Protein AF-A0A957SGW5-F1 (afdb_monomer_lite)

Secondary structure (DSSP, 8-state):
-HHHHHHS-TTSSS-HHHHHHHHHHHHHHH--HHHHHHHHHHHHHHHHHHHHHHHH--SHHHHHHHHHTSHHHHHHHHHHHHHHHHHHHT---S-SSSSS----S---------

Foldseek 3Di:
DLVCCVPVDPVVDPCLLVVLLVLLVVLVVVPDPVSNVRSVVSLVSSLVVLVVVLVVDPDPVVSCCSCPVPVSNVVSVVVVVVVVVVVVVPDPDPDDPPPPPDPDDDDDDDDDDD

Structure (mmCIF, N/CA/C/O backbone):
data_AF-A0A957SGW5-F1
#
_entry.id   AF-A0A957SGW5-F1
#
loop_
_atom_site.group_PDB
_atom_site.id
_atom_site.type_symbol
_atom_site.label_atom_id
_atom_site.label_alt_id
_atom_site.label_comp_id
_atom_site.label_asym_id
_atom_site.label_entity_id
_atom_site.label_seq_id
_atom_site.pdbx_PDB_ins_code
_atom_site.Cartn_x
_atom_site.Cartn_y
_atom_site.Cartn_z
_atom_site.occupancy
_atom_site.B_iso_or_equiv
_atom_site.auth_seq_id
_atom_site.auth_comp_id
_atom_site.auth_asym_id
_atom_site.auth_atom_id
_atom_site.pdbx_PDB_model_num
ATOM 1 N N . VAL A 1 1 ? -7.319 0.143 -14.692 1.00 58.91 1 VAL A N 1
ATOM 2 C CA . VAL A 1 1 ? -7.519 -0.195 -13.256 1.00 58.91 1 VAL A CA 1
ATOM 3 C C . VAL A 1 1 ? -7.110 0.961 -12.356 1.00 58.91 1 VAL A C 1
ATOM 5 O O . VAL A 1 1 ? -7.977 1.452 -11.654 1.00 58.91 1 VAL A O 1
ATOM 8 N N . VAL A 1 2 ? -5.861 1.449 -12.405 1.00 60.47 2 VAL A N 1
ATOM 9 C CA . VAL A 1 2 ? -5.450 2.663 -11.658 1.00 60.47 2 VAL A CA 1
ATOM 10 C C . VAL A 1 2 ? -6.291 3.877 -12.068 1.00 60.47 2 VAL A C 1
ATOM 12 O O . VAL A 1 2 ? -6.950 4.466 -11.226 1.00 60.47 2 VAL A O 1
ATOM 15 N N . GLU A 1 3 ? -6.408 4.134 -13.372 1.00 64.94 3 GLU A N 1
ATOM 16 C CA . GLU A 1 3 ? -7.288 5.181 -13.920 1.00 64.94 3 GLU A CA 1
ATOM 17 C C . GLU A 1 3 ? -8.761 5.012 -13.496 1.00 64.94 3 GLU A C 1
ATOM 19 O O . GLU A 1 3 ? -9.459 5.990 -13.260 1.00 64.94 3 GLU A O 1
ATOM 24 N N . TRP A 1 4 ? -9.225 3.769 -13.317 1.00 64.38 4 TRP A N 1
ATOM 25 C CA . TRP A 1 4 ? -10.594 3.431 -12.894 1.00 64.38 4 TRP A CA 1
ATOM 26 C C . TRP A 1 4 ? -10.827 3.723 -11.401 1.00 64.38 4 TRP A C 1
ATOM 28 O O . TRP A 1 4 ? -11.889 4.209 -11.024 1.00 64.38 4 TRP A O 1
ATOM 38 N N . LEU A 1 5 ? -9.811 3.490 -10.559 1.00 60.66 5 LEU A N 1
ATOM 39 C CA . LEU A 1 5 ? -9.801 3.879 -9.142 1.00 60.66 5 LEU A CA 1
ATOM 40 C C . LEU A 1 5 ? -9.773 5.405 -8.963 1.00 60.66 5 LEU A C 1
ATOM 42 O O . LEU A 1 5 ? -10.297 5.916 -7.978 1.00 60.66 5 LEU A O 1
ATOM 46 N N . GLU A 1 6 ? -9.174 6.130 -9.908 1.00 64.06 6 GLU A N 1
ATOM 47 C CA . GLU A 1 6 ? -9.115 7.595 -9.893 1.00 64.06 6 GLU A CA 1
ATOM 48 C C . GLU A 1 6 ? -10.413 8.252 -10.387 1.00 64.06 6 GLU A C 1
ATOM 50 O O . GLU A 1 6 ? -10.767 9.323 -9.900 1.00 64.06 6 GLU A O 1
ATOM 55 N N . THR A 1 7 ? -11.147 7.616 -11.310 1.00 59.56 7 THR A N 1
ATOM 56 C CA . THR A 1 7 ? -12.370 8.186 -11.913 1.00 59.56 7 THR A CA 1
ATOM 57 C C . THR A 1 7 ? -13.670 7.829 -11.198 1.00 59.56 7 THR A C 1
ATOM 59 O O . THR A 1 7 ? -14.570 8.664 -11.165 1.00 59.56 7 THR A O 1
ATOM 62 N N . LEU A 1 8 ? -13.812 6.619 -10.647 1.00 57.09 8 LEU A N 1
ATOM 63 C CA . LEU A 1 8 ? -15.081 6.159 -10.051 1.00 57.09 8 LEU A CA 1
ATOM 64 C C . LEU A 1 8 ? -15.125 6.247 -8.522 1.00 57.09 8 LEU A C 1
ATOM 66 O O . LEU A 1 8 ? -16.175 6.016 -7.925 1.00 57.09 8 LEU A O 1
ATOM 70 N N . GLY A 1 9 ? -14.012 6.630 -7.895 1.00 55.28 9 GLY A N 1
ATOM 71 C CA . GLY A 1 9 ? -13.912 6.751 -6.447 1.00 55.28 9 GLY A CA 1
ATOM 72 C C . GLY A 1 9 ? -13.810 5.405 -5.728 1.00 55.28 9 GLY A C 1
ATOM 73 O O . GLY A 1 9 ? -13.994 4.323 -6.287 1.00 55.28 9 GLY A O 1
ATOM 74 N N . GLU A 1 10 ? -13.480 5.487 -4.442 1.00 54.97 10 GLU A N 1
ATOM 75 C CA . GLU A 1 10 ? -13.172 4.335 -3.591 1.00 54.97 10 GLU A CA 1
ATOM 76 C C . GLU A 1 10 ? -14.390 3.454 -3.252 1.00 54.97 10 GLU A C 1
ATOM 78 O O . GLU A 1 10 ? -14.219 2.401 -2.638 1.00 54.97 10 GLU A O 1
ATOM 83 N N . ASP A 1 11 ? -15.591 3.876 -3.658 1.00 52.62 11 ASP A N 1
ATOM 84 C CA . ASP A 1 11 ? -16.875 3.232 -3.358 1.00 52.62 11 ASP A CA 1
ATOM 85 C C . ASP A 1 11 ? -17.248 2.124 -4.364 1.00 52.62 11 ASP A C 1
ATOM 87 O O . ASP A 1 11 ? -18.141 1.322 -4.101 1.00 52.62 11 ASP A O 1
ATOM 91 N N . GLY A 1 12 ? -16.560 2.046 -5.514 1.00 49.06 12 GLY A N 1
ATOM 92 C CA . GLY A 1 12 ? -16.803 1.035 -6.558 1.00 49.06 12 GLY A CA 1
ATOM 93 C C . GLY A 1 12 ? -16.003 -0.269 -6.411 1.00 49.06 12 GLY A C 1
ATOM 94 O O . GLY A 1 12 ? -16.274 -1.239 -7.117 1.00 49.0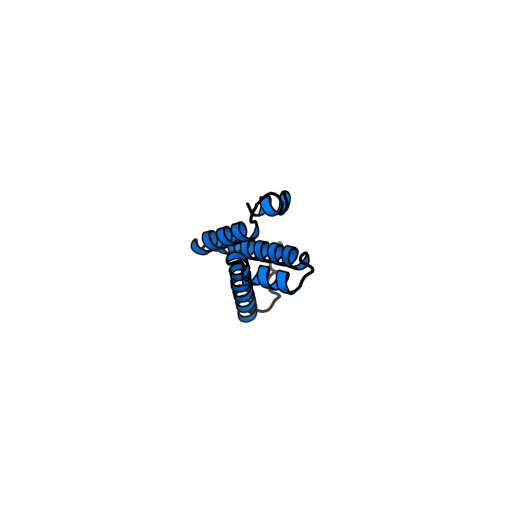6 12 GLY A O 1
ATOM 95 N N . VAL A 1 13 ? -15.017 -0.313 -5.509 1.00 53.16 13 VAL A N 1
ATOM 96 C CA . VAL A 1 13 ? -14.235 -1.517 -5.180 1.00 53.16 13 VAL A CA 1
ATOM 97 C C . VAL A 1 13 ? -14.456 -1.814 -3.709 1.00 53.16 13 VAL A C 1
ATOM 99 O O . VAL A 1 13 ? -14.166 -0.964 -2.876 1.00 53.16 13 VAL A O 1
ATOM 102 N N . GLU A 1 14 ? -14.898 -3.023 -3.359 1.00 59.06 14 GLU A N 1
ATOM 103 C CA . GLU A 1 14 ? -15.089 -3.371 -1.942 1.00 59.06 14 GLU A CA 1
ATOM 104 C C . GLU A 1 14 ? -13.776 -3.269 -1.133 1.00 59.06 14 GLU A C 1
ATOM 106 O O . GLU A 1 14 ? -13.802 -3.032 0.072 1.00 59.06 14 GLU A O 1
ATOM 111 N N . LEU A 1 15 ? -12.611 -3.381 -1.793 1.00 79.44 15 LEU A N 1
ATOM 112 C CA . LEU A 1 15 ? -11.271 -3.353 -1.191 1.00 79.44 15 LEU A CA 1
ATOM 113 C C . LEU A 1 15 ? -10.206 -2.665 -2.094 1.00 79.44 15 LEU A C 1
ATOM 115 O O . LEU A 1 15 ? -9.328 -3.340 -2.642 1.00 79.44 15 LEU A O 1
ATOM 119 N N . PRO A 1 16 ? -10.215 -1.328 -2.266 1.00 84.75 16 PRO A N 1
ATOM 120 C CA . PRO A 1 16 ? -9.329 -0.639 -3.215 1.00 84.75 16 PRO A CA 1
ATOM 121 C C . PRO A 1 16 ? -7.840 -0.737 -2.847 1.00 84.75 16 PRO A C 1
ATOM 123 O O . PRO A 1 16 ? -6.992 -0.854 -3.732 1.00 84.75 16 PRO A O 1
ATOM 126 N N . VAL A 1 17 ? -7.510 -0.779 -1.550 1.00 90.62 17 VAL A N 1
ATOM 127 C CA . VAL A 1 17 ? -6.129 -0.987 -1.070 1.00 90.62 17 VAL A CA 1
ATOM 128 C C . VAL A 1 17 ? -5.607 -2.371 -1.473 1.00 90.62 17 VAL A C 1
ATOM 130 O O . VAL A 1 17 ? -4.468 -2.499 -1.921 1.00 90.62 17 VAL A O 1
ATOM 133 N N . TYR A 1 18 ? -6.450 -3.404 -1.387 1.00 92.12 18 TYR A N 1
ATOM 134 C CA . TYR A 1 18 ? -6.080 -4.765 -1.778 1.00 92.12 18 TYR A CA 1
ATOM 135 C C . TYR A 1 18 ? -5.822 -4.880 -3.285 1.00 92.12 18 TYR A C 1
ATOM 137 O O . TYR A 1 18 ? -4.841 -5.497 -3.698 1.00 92.12 18 TYR A O 1
ATOM 145 N N . VAL A 1 19 ? -6.649 -4.229 -4.111 1.00 93.75 19 VAL A N 1
ATOM 146 C CA . VAL A 1 19 ? -6.429 -4.177 -5.565 1.00 93.75 19 VAL A CA 1
ATOM 147 C C . VAL A 1 19 ? -5.101 -3.494 -5.894 1.00 93.75 19 VAL A C 1
ATOM 149 O O . VAL A 1 19 ? -4.327 -4.031 -6.685 1.00 93.75 19 VAL A O 1
ATOM 152 N N . CYS A 1 20 ? -4.786 -2.367 -5.248 1.00 94.75 20 CYS A N 1
ATOM 153 C CA . CYS A 1 20 ? -3.498 -1.691 -5.430 1.00 94.75 20 CYS A CA 1
ATOM 154 C C . CYS A 1 20 ? -2.314 -2.600 -5.065 1.00 94.75 20 CYS A C 1
ATOM 156 O O . CYS A 1 20 ? -1.337 -2.668 -5.811 1.00 94.75 20 CYS A O 1
ATOM 158 N N . LEU A 1 21 ? -2.420 -3.346 -3.960 1.00 96.00 21 LEU A N 1
ATOM 159 C CA . LEU A 1 21 ? -1.399 -4.300 -3.529 1.00 96.00 21 LEU A CA 1
ATOM 160 C C . LEU A 1 21 ? -1.196 -5.439 -4.540 1.00 96.00 21 LEU A C 1
ATOM 162 O O . LEU A 1 21 ? -0.058 -5.791 -4.850 1.00 96.00 21 LEU A O 1
ATOM 166 N N . LEU A 1 22 ? -2.279 -6.006 -5.080 1.00 95.88 22 LEU A N 1
ATOM 167 C CA . LEU A 1 22 ? -2.193 -7.032 -6.123 1.00 95.88 22 LEU A CA 1
ATOM 168 C C . LEU A 1 22 ? -1.539 -6.486 -7.396 1.00 95.88 22 LEU A C 1
ATOM 170 O O . LEU A 1 22 ? -0.650 -7.135 -7.946 1.00 95.88 22 LEU A O 1
ATOM 174 N N . CYS A 1 23 ? -1.930 -5.287 -7.837 1.00 95.00 23 CYS A N 1
ATOM 175 C CA . CYS A 1 23 ? -1.315 -4.630 -8.988 1.00 95.00 23 CYS A CA 1
ATOM 176 C C . CYS A 1 23 ? 0.186 -4.414 -8.775 1.00 95.00 23 CYS A C 1
ATOM 178 O O . CYS A 1 23 ? 0.970 -4.778 -9.648 1.00 95.00 23 CYS A O 1
ATOM 180 N N . TYR A 1 24 ? 0.589 -3.892 -7.611 1.00 96.38 24 TYR A N 1
ATOM 181 C CA . TYR A 1 24 ? 2.000 -3.730 -7.262 1.00 96.38 24 TYR A CA 1
ATOM 182 C C . TYR A 1 24 ? 2.764 -5.053 -7.393 1.00 96.38 24 TYR A C 1
ATOM 184 O O . TYR A 1 24 ? 3.759 -5.115 -8.113 1.00 96.38 24 TYR A O 1
ATOM 192 N N . LYS A 1 25 ? 2.273 -6.124 -6.755 1.00 96.06 25 LYS A N 1
ATOM 193 C CA . LYS A 1 25 ? 2.938 -7.436 -6.765 1.00 96.06 25 LYS A CA 1
ATOM 194 C C . LYS A 1 25 ? 3.077 -7.996 -8.178 1.00 96.06 25 LYS A C 1
ATOM 196 O O . LYS A 1 25 ? 4.168 -8.409 -8.559 1.00 96.06 25 LYS A O 1
ATOM 201 N N . LEU A 1 26 ? 2.000 -7.975 -8.965 1.00 96.25 26 LEU A N 1
ATOM 202 C CA . LEU A 1 26 ? 2.007 -8.497 -10.334 1.00 96.25 26 LEU A CA 1
ATOM 203 C C . LEU A 1 26 ? 2.978 -7.728 -11.239 1.00 96.25 26 LEU A C 1
ATOM 205 O O . LEU A 1 26 ? 3.726 -8.336 -12.002 1.00 96.25 26 LEU A O 1
ATOM 209 N N . LEU A 1 27 ? 2.998 -6.398 -11.141 1.00 94.69 27 LEU A N 1
ATOM 210 C CA . LEU A 1 27 ? 3.853 -5.548 -11.972 1.00 94.69 27 LEU A CA 1
ATOM 211 C C . LEU A 1 27 ? 5.329 -5.613 -11.554 1.00 94.69 27 LEU A C 1
ATOM 213 O O . LEU A 1 27 ? 6.215 -5.621 -12.412 1.00 94.69 27 LEU A O 1
ATOM 217 N N . ALA A 1 28 ? 5.604 -5.724 -10.252 1.00 92.94 28 ALA A N 1
ATOM 218 C CA . ALA A 1 28 ? 6.960 -5.872 -9.730 1.00 92.94 28 ALA A CA 1
ATOM 219 C C . ALA A 1 28 ? 7.630 -7.174 -10.206 1.00 92.94 28 ALA A C 1
ATOM 221 O O . ALA A 1 28 ? 8.837 -7.194 -10.437 1.00 92.94 28 ALA A O 1
ATOM 222 N N . MET A 1 29 ? 6.857 -8.246 -10.427 1.00 94.06 29 MET A N 1
ATOM 223 C CA . MET A 1 29 ? 7.385 -9.521 -10.932 1.00 94.06 29 MET A CA 1
ATOM 224 C C . MET A 1 29 ? 7.947 -9.427 -12.358 1.00 94.06 29 MET A C 1
ATOM 226 O O . MET A 1 29 ? 8.876 -10.163 -12.690 1.00 94.06 29 MET A O 1
ATOM 230 N N . ALA A 1 30 ? 7.412 -8.529 -13.190 1.00 92.19 30 ALA A N 1
ATOM 231 C CA . ALA A 1 30 ? 7.813 -8.401 -14.590 1.00 92.19 30 ALA A CA 1
ATOM 232 C C . ALA A 1 30 ? 9.202 -7.760 -14.780 1.00 92.19 30 ALA A C 1
ATOM 234 O O . ALA A 1 30 ? 9.812 -7.964 -15.825 1.00 92.19 30 ALA A O 1
ATOM 235 N N . GLN A 1 31 ? 9.719 -7.022 -13.784 1.00 87.69 31 GLN A N 1
ATOM 236 C CA . GLN A 1 31 ? 11.089 -6.468 -13.755 1.00 87.69 31 GLN A CA 1
ATOM 237 C C . GLN A 1 31 ? 11.503 -5.647 -14.993 1.00 87.69 31 GLN A C 1
ATOM 239 O O . GLN A 1 31 ? 12.685 -5.509 -15.302 1.00 87.69 31 GLN A O 1
ATOM 244 N N . THR A 1 32 ? 10.537 -5.063 -15.699 1.00 93.56 32 THR A N 1
ATOM 245 C CA . THR A 1 32 ? 10.810 -4.103 -16.775 1.00 93.56 32 THR A CA 1
ATOM 246 C C . THR A 1 32 ? 10.818 -2.680 -16.212 1.00 93.56 32 THR A C 1
ATOM 248 O O . THR A 1 32 ? 10.178 -2.432 -15.183 1.00 93.56 32 THR A O 1
ATOM 251 N N . PRO A 1 33 ? 11.494 -1.716 -16.862 1.00 90.81 33 PRO A N 1
ATOM 252 C CA . PRO A 1 33 ? 11.437 -0.320 -16.432 1.00 90.81 33 PRO A CA 1
ATOM 253 C C . PRO A 1 33 ? 9.997 0.205 -16.358 1.00 90.81 33 PRO A C 1
ATOM 255 O O . PRO A 1 33 ? 9.599 0.772 -15.345 1.00 90.81 33 PRO A O 1
ATOM 258 N N . GLU A 1 34 ? 9.188 -0.080 -17.381 1.00 90.38 34 GLU A N 1
ATOM 259 C CA . GLU A 1 34 ? 7.788 0.343 -17.442 1.00 90.38 34 GLU A CA 1
ATOM 260 C C . GLU A 1 34 ? 6.939 -0.309 -16.340 1.00 90.38 34 GLU A C 1
ATOM 262 O O . GLU A 1 34 ? 6.220 0.378 -15.612 1.00 90.38 34 GLU A O 1
ATOM 267 N N . SER A 1 35 ? 7.059 -1.628 -16.147 1.00 90.62 35 SER A N 1
ATOM 268 C CA . SER A 1 35 ? 6.328 -2.323 -15.081 1.00 90.62 35 SER A CA 1
ATOM 269 C C . SER A 1 35 ? 6.756 -1.857 -13.690 1.00 90.62 35 SER A C 1
ATOM 271 O O . SER A 1 35 ? 5.930 -1.817 -12.784 1.00 90.62 35 SER A O 1
ATOM 273 N N . THR A 1 36 ? 8.017 -1.451 -13.519 1.00 91.94 36 THR A N 1
ATOM 274 C CA . THR A 1 36 ? 8.513 -0.869 -12.266 1.00 91.94 36 THR A CA 1
ATOM 275 C C . THR A 1 36 ? 7.843 0.472 -11.983 1.00 91.94 36 THR A C 1
ATOM 277 O O . THR A 1 36 ? 7.348 0.674 -10.876 1.00 91.94 36 THR A O 1
ATOM 280 N N . THR A 1 37 ? 7.751 1.362 -12.976 1.00 92.00 37 THR A N 1
ATOM 281 C CA . THR A 1 37 ? 7.035 2.641 -12.844 1.00 92.00 37 THR A CA 1
ATOM 282 C C . THR A 1 37 ? 5.570 2.423 -12.469 1.00 92.00 37 THR A C 1
ATOM 284 O O . THR A 1 37 ? 5.077 3.033 -11.519 1.00 92.00 37 THR A O 1
ATOM 287 N N . TRP A 1 38 ? 4.878 1.503 -13.146 1.00 92.38 38 TRP A N 1
ATOM 288 C CA . TRP A 1 38 ? 3.478 1.207 -12.835 1.00 92.38 38 TRP A CA 1
ATOM 289 C C . TRP A 1 38 ? 3.289 0.525 -11.478 1.00 92.38 38 TRP A C 1
ATOM 291 O O . TRP A 1 38 ? 2.312 0.813 -10.786 1.00 92.38 38 TRP A O 1
ATOM 301 N N . ALA A 1 39 ? 4.221 -0.337 -11.060 1.00 94.81 39 ALA A N 1
ATOM 302 C CA . ALA A 1 39 ? 4.207 -0.915 -9.721 1.00 94.81 39 ALA A CA 1
ATOM 303 C C . ALA A 1 39 ? 4.305 0.194 -8.664 1.00 94.81 39 ALA A C 1
ATOM 305 O O . ALA A 1 39 ? 3.466 0.272 -7.769 1.00 94.81 39 ALA A O 1
ATOM 306 N N . GLN A 1 40 ? 5.272 1.104 -8.803 1.00 94.19 40 GLN A N 1
ATOM 307 C CA . GLN A 1 40 ? 5.447 2.229 -7.880 1.00 94.19 40 GLN A CA 1
ATOM 308 C C . GLN A 1 40 ? 4.212 3.137 -7.829 1.00 94.19 40 GLN A C 1
ATOM 310 O O . GLN A 1 40 ? 3.803 3.544 -6.741 1.00 94.19 40 GLN A O 1
ATOM 315 N N . ALA A 1 41 ? 3.581 3.408 -8.975 1.00 93.12 41 ALA A N 1
ATOM 316 C CA . ALA A 1 41 ? 2.332 4.165 -9.034 1.00 93.12 41 ALA A CA 1
ATOM 317 C C . ALA A 1 41 ? 1.192 3.452 -8.283 1.00 93.12 41 ALA A C 1
ATOM 319 O O . ALA A 1 41 ? 0.492 4.077 -7.487 1.00 93.12 41 ALA A O 1
ATOM 320 N N . ALA A 1 42 ? 1.038 2.134 -8.463 1.00 94.62 42 ALA A N 1
ATOM 321 C CA . ALA A 1 42 ? 0.041 1.347 -7.736 1.00 94.62 42 ALA A CA 1
ATOM 322 C C . ALA A 1 42 ? 0.277 1.373 -6.216 1.00 94.62 42 ALA A C 1
ATOM 324 O O . ALA A 1 42 ? -0.674 1.550 -5.451 1.00 94.62 42 ALA A O 1
ATOM 325 N N . LEU A 1 43 ? 1.534 1.259 -5.770 1.00 96.25 43 LEU A N 1
ATOM 326 C CA . LEU A 1 43 ? 1.886 1.354 -4.351 1.00 96.25 43 LEU A CA 1
ATOM 327 C C . LEU A 1 43 ? 1.575 2.743 -3.780 1.00 96.25 43 LEU A C 1
ATOM 329 O O . LEU A 1 43 ? 0.970 2.845 -2.713 1.00 96.25 43 LEU A O 1
ATOM 333 N N . HIS A 1 44 ? 1.936 3.805 -4.505 1.00 95.75 44 HIS A N 1
ATOM 334 C CA . HIS A 1 44 ? 1.649 5.185 -4.116 1.00 95.75 44 HIS A CA 1
ATOM 335 C C . HIS A 1 44 ? 0.142 5.431 -3.964 1.00 95.75 44 HIS A C 1
ATOM 337 O O . HIS A 1 44 ? -0.311 5.974 -2.955 1.00 95.75 44 HIS A O 1
ATOM 343 N N . THR A 1 45 ? -0.653 4.993 -4.942 1.00 93.88 45 THR A N 1
ATOM 344 C CA . THR A 1 45 ? -2.114 5.116 -4.901 1.00 93.88 45 THR A CA 1
ATOM 345 C C . THR A 1 45 ? -2.714 4.318 -3.746 1.00 93.88 45 THR A C 1
ATOM 347 O O . THR A 1 45 ? -3.543 4.855 -3.010 1.00 93.88 45 THR A O 1
ATOM 350 N N . GLY A 1 46 ? -2.250 3.084 -3.521 1.00 94.88 46 GLY A N 1
ATOM 351 C CA . GLY A 1 46 ? -2.681 2.260 -2.391 1.00 94.88 46 GLY A CA 1
ATOM 352 C C . GLY A 1 46 ? -2.397 2.918 -1.040 1.00 94.88 46 GLY A C 1
ATOM 353 O O . GLY A 1 46 ? -3.285 2.978 -0.190 1.00 94.88 46 GLY A O 1
ATOM 354 N N . HIS A 1 47 ? -1.197 3.478 -0.862 1.00 96.88 47 HIS A N 1
ATOM 355 C CA . HIS A 1 47 ? -0.833 4.205 0.353 1.00 96.88 47 HIS A CA 1
ATOM 356 C C . HIS A 1 47 ? -1.696 5.462 0.547 1.00 96.88 47 HIS A C 1
ATOM 358 O O . HIS A 1 47 ? -2.208 5.689 1.640 1.00 96.88 47 HIS A O 1
ATOM 364 N N . ARG A 1 48 ? -1.930 6.253 -0.509 1.00 95.75 48 ARG A N 1
ATOM 365 C CA . ARG A 1 48 ? -2.780 7.454 -0.442 1.00 95.75 48 ARG A CA 1
ATOM 366 C C . ARG A 1 48 ? -4.212 7.128 -0.003 1.00 95.75 48 ARG A C 1
ATOM 368 O O . ARG A 1 48 ? -4.732 7.796 0.887 1.00 95.75 48 ARG A O 1
ATOM 375 N N . ILE A 1 49 ? -4.831 6.115 -0.611 1.00 93.31 49 ILE A N 1
ATOM 376 C CA . ILE A 1 49 ? -6.184 5.646 -0.262 1.00 93.31 49 ILE A CA 1
ATOM 377 C C . ILE A 1 49 ? -6.222 5.179 1.196 1.00 93.31 49 ILE A C 1
ATOM 379 O O . ILE A 1 49 ? -7.111 5.553 1.960 1.00 93.31 49 ILE A O 1
ATOM 383 N N . LEU A 1 50 ? -5.221 4.395 1.608 1.00 95.06 50 LEU A N 1
ATOM 384 C CA . LEU A 1 50 ? -5.120 3.893 2.973 1.00 95.06 50 LEU A CA 1
ATOM 385 C C . LEU A 1 50 ? -5.059 5.032 4.001 1.00 95.06 50 LEU A C 1
ATOM 387 O O . LEU A 1 50 ? -5.801 5.007 4.982 1.00 95.06 50 LEU A O 1
ATOM 391 N N . GLN A 1 51 ? -4.220 6.042 3.757 1.00 96.00 51 GLN A N 1
ATOM 392 C CA . GLN A 1 51 ? -4.085 7.205 4.637 1.00 96.00 51 GLN A CA 1
ATOM 393 C C . GLN A 1 51 ? -5.361 8.052 4.679 1.00 96.00 51 GLN A C 1
ATOM 395 O O . GLN A 1 51 ? -5.773 8.477 5.755 1.00 96.00 51 GLN A O 1
ATOM 400 N N . ALA A 1 52 ? -6.0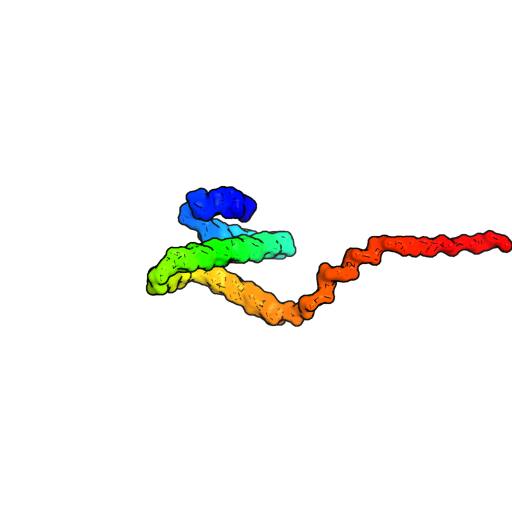24 8.260 3.536 1.00 94.38 52 ALA A N 1
ATOM 401 C CA . ALA A 1 52 ? -7.290 8.991 3.484 1.00 94.38 52 ALA A CA 1
ATOM 402 C C . ALA A 1 52 ? -8.378 8.299 4.324 1.00 94.38 52 ALA A C 1
ATOM 404 O O . ALA A 1 52 ? -9.051 8.944 5.130 1.00 94.38 52 ALA A O 1
ATOM 405 N N . ARG A 1 53 ? -8.497 6.971 4.209 1.00 92.38 53 ARG A N 1
ATOM 406 C CA . ARG A 1 53 ? -9.429 6.181 5.025 1.00 92.38 53 ARG A CA 1
ATOM 407 C C . ARG A 1 53 ? -9.060 6.206 6.502 1.00 92.38 53 ARG A C 1
ATOM 409 O O . ARG A 1 53 ? -9.933 6.450 7.329 1.00 92.38 53 ARG A O 1
ATOM 416 N N . ALA A 1 54 ? -7.786 6.022 6.839 1.00 94.94 54 ALA A N 1
ATOM 417 C CA . ALA A 1 54 ? -7.321 6.097 8.220 1.00 94.94 54 ALA A CA 1
ATOM 418 C C . ALA A 1 54 ? -7.641 7.461 8.852 1.00 94.94 54 ALA A C 1
ATOM 420 O O . ALA A 1 54 ? -8.155 7.506 9.964 1.00 94.94 54 ALA A O 1
ATOM 421 N N . ALA A 1 55 ? -7.438 8.561 8.121 1.00 95.31 55 ALA A N 1
ATOM 422 C CA . ALA A 1 55 ? -7.769 9.911 8.578 1.00 95.31 55 ALA A CA 1
ATOM 423 C C . ALA A 1 55 ? -9.276 10.133 8.814 1.00 95.31 55 ALA A C 1
ATOM 425 O O . ALA A 1 55 ? -9.647 11.005 9.596 1.00 95.31 55 ALA A O 1
ATOM 426 N N . SER A 1 56 ? -10.150 9.351 8.168 1.00 94.44 56 SER A N 1
ATOM 427 C CA . SER A 1 56 ? -11.601 9.413 8.396 1.00 94.44 56 SER A CA 1
ATOM 428 C C . SER A 1 56 ? -12.056 8.689 9.674 1.00 94.44 56 SER A C 1
ATOM 430 O O . SER A 1 56 ? -13.142 8.964 10.187 1.00 94.44 56 SER A O 1
ATOM 432 N N . ILE A 1 57 ? -11.227 7.788 10.216 1.00 93.75 57 ILE A N 1
ATOM 433 C CA . ILE A 1 57 ? -11.493 7.075 11.469 1.00 93.75 57 ILE A CA 1
ATOM 434 C C . ILE A 1 57 ? -11.081 7.985 12.629 1.00 93.75 57 ILE A C 1
ATOM 436 O O . ILE A 1 57 ? -9.895 8.221 12.843 1.00 93.75 57 ILE A O 1
ATOM 440 N N . GLN A 1 58 ? -12.058 8.514 13.369 1.00 96.00 58 GLN A N 1
ATOM 441 C CA . GLN A 1 58 ? -11.815 9.475 14.456 1.00 96.00 58 GLN A CA 1
ATOM 442 C C . GLN A 1 58 ? -11.166 8.826 15.685 1.00 96.00 58 GLN A C 1
ATOM 444 O O . GLN A 1 58 ? -10.268 9.411 16.290 1.00 96.00 58 GLN A O 1
ATOM 449 N N . ASP A 1 59 ? -11.615 7.619 16.024 1.00 97.50 59 ASP A N 1
ATOM 450 C CA . ASP A 1 59 ? -11.102 6.823 17.136 1.00 97.50 59 ASP A CA 1
ATOM 451 C C . ASP A 1 59 ? -9.674 6.338 16.831 1.00 97.50 59 ASP A C 1
ATOM 453 O O . ASP A 1 59 ? -9.431 5.695 15.808 1.00 97.50 59 ASP A O 1
ATOM 457 N N . GLU A 1 60 ? -8.716 6.693 17.691 1.00 96.62 60 GLU A N 1
ATOM 458 C CA . GLU A 1 60 ? -7.302 6.356 17.487 1.00 96.62 60 GLU A CA 1
ATOM 459 C C . GLU A 1 60 ? -7.067 4.846 17.531 1.00 96.62 60 GLU A C 1
ATOM 461 O O . GLU A 1 60 ? -6.365 4.324 16.669 1.00 96.62 60 GLU A O 1
ATOM 466 N N . ASP A 1 61 ? -7.679 4.132 18.475 1.00 96.50 61 ASP A N 1
ATOM 467 C CA . ASP A 1 61 ? -7.454 2.696 18.636 1.00 96.50 61 ASP A CA 1
ATOM 468 C C . ASP A 1 61 ? -7.981 1.943 17.411 1.00 96.50 61 ASP A C 1
ATOM 470 O O . ASP A 1 61 ? -7.294 1.085 16.849 1.00 96.50 61 ASP A O 1
ATOM 474 N N . LEU A 1 62 ? -9.162 2.325 16.916 1.00 93.31 62 LEU A N 1
ATOM 475 C CA . LEU A 1 62 ? -9.705 1.768 15.677 1.00 93.31 62 LEU A CA 1
ATOM 476 C C . LEU A 1 62 ? -8.861 2.131 14.454 1.00 93.31 62 LEU A C 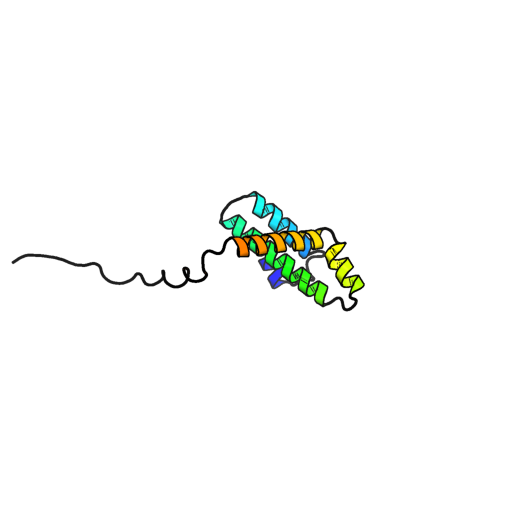1
ATOM 478 O O . LEU A 1 62 ? -8.695 1.295 13.561 1.00 93.31 62 LEU A O 1
ATOM 482 N N . ARG A 1 63 ? -8.304 3.345 14.395 1.00 97.25 63 ARG A N 1
ATOM 483 C CA . ARG A 1 63 ? -7.403 3.756 13.312 1.00 97.25 63 ARG A CA 1
ATOM 484 C C . ARG A 1 63 ? -6.121 2.923 13.313 1.00 97.25 63 ARG A C 1
ATOM 486 O O . ARG A 1 63 ? -5.720 2.446 12.251 1.00 97.25 63 ARG A O 1
ATOM 493 N N . GLN A 1 64 ? -5.518 2.692 14.477 1.00 96.12 64 GLN A N 1
ATOM 494 C CA . GLN A 1 64 ? -4.338 1.833 14.604 1.00 96.12 64 GLN A CA 1
ATOM 495 C C . GLN A 1 64 ? -4.659 0.385 14.230 1.00 96.12 64 GLN A C 1
ATOM 497 O O . GLN A 1 64 ? -3.956 -0.213 13.417 1.00 96.12 64 GLN A O 1
ATOM 502 N N . MET A 1 65 ? -5.779 -0.163 14.713 1.00 93.81 65 MET A N 1
ATOM 503 C CA . MET A 1 65 ? -6.226 -1.499 14.309 1.00 93.81 65 MET A CA 1
ATOM 504 C C . MET A 1 65 ? -6.420 -1.605 12.792 1.00 93.81 65 MET A C 1
ATOM 506 O O . MET A 1 65 ? -5.995 -2.585 12.182 1.00 93.81 65 MET A O 1
ATOM 510 N N . PHE A 1 66 ? -7.018 -0.595 12.159 1.00 94.75 66 PHE A N 1
ATOM 511 C CA . PHE A 1 66 ? -7.194 -0.559 10.710 1.00 94.75 66 PHE A CA 1
ATOM 512 C C . PHE A 1 66 ? -5.857 -0.560 9.953 1.00 94.75 66 PHE A C 1
ATOM 514 O O . PHE A 1 66 ? -5.731 -1.262 8.947 1.00 94.75 66 PHE A O 1
ATOM 521 N N . LEU A 1 67 ? -4.857 0.189 10.421 1.00 95.44 67 LEU A N 1
ATOM 522 C CA . LEU A 1 67 ? -3.539 0.261 9.784 1.00 95.44 67 LEU A CA 1
ATOM 523 C C . LEU A 1 67 ? -2.710 -1.016 9.997 1.00 95.44 67 LEU A C 1
ATOM 525 O O . LEU A 1 67 ? -2.036 -1.470 9.072 1.00 95.44 67 LEU A O 1
ATOM 529 N N . GLU A 1 68 ? -2.769 -1.608 11.190 1.00 93.31 68 GLU A N 1
ATOM 530 C CA . GLU A 1 68 ? -1.832 -2.655 11.609 1.00 93.31 68 GLU A CA 1
ATOM 531 C C . GLU A 1 68 ? -2.397 -4.078 11.537 1.00 93.31 68 GLU A C 1
ATOM 533 O O . GLU A 1 68 ? -1.656 -5.017 11.232 1.00 93.31 68 GLU A O 1
ATOM 538 N N . GLN A 1 69 ? -3.692 -4.263 11.814 1.00 92.62 69 GLN A N 1
ATOM 539 C CA . GLN A 1 69 ? -4.305 -5.594 11.942 1.00 92.62 69 GLN A CA 1
ATOM 540 C C . GLN A 1 69 ? -4.913 -6.100 10.633 1.00 92.62 69 GLN A C 1
ATOM 542 O O . GLN A 1 69 ? -5.145 -7.299 10.476 1.00 92.62 69 GLN A O 1
ATOM 547 N N . VAL A 1 70 ? -5.148 -5.213 9.666 1.00 93.00 70 VAL A N 1
ATOM 548 C CA . VAL A 1 70 ? -5.620 -5.594 8.333 1.00 93.00 70 VAL A CA 1
ATOM 549 C C . VAL A 1 70 ? -4.407 -5.970 7.466 1.00 93.00 70 VAL A C 1
ATOM 551 O O . VAL A 1 70 ? -3.602 -5.090 7.147 1.00 93.00 70 VAL A O 1
ATOM 554 N N . PRO A 1 71 ? -4.251 -7.243 7.038 1.00 93.38 71 PRO A N 1
ATOM 555 C CA . PRO A 1 71 ? -2.990 -7.726 6.465 1.00 93.38 71 PRO A CA 1
ATOM 556 C C . PRO A 1 71 ? -2.488 -6.926 5.258 1.00 93.38 71 PRO A C 1
ATOM 558 O O . PRO A 1 71 ? -1.311 -6.582 5.188 1.00 93.38 71 PRO A O 1
ATOM 561 N N . TYR A 1 72 ? -3.380 -6.586 4.325 1.00 93.44 72 TYR A N 1
ATOM 562 C CA . TYR A 1 72 ? -3.014 -5.842 3.118 1.00 93.44 72 TYR A CA 1
ATOM 563 C C . TYR A 1 72 ? -2.740 -4.353 3.382 1.00 93.44 72 TYR A C 1
ATOM 565 O O . TYR A 1 72 ? -1.957 -3.752 2.649 1.00 93.44 72 TYR A O 1
ATOM 573 N N . ASN A 1 73 ? -3.320 -3.762 4.432 1.00 95.44 73 ASN A N 1
ATOM 574 C CA . ASN A 1 73 ? -3.011 -2.387 4.834 1.00 95.44 73 ASN A CA 1
ATOM 575 C C . ASN A 1 73 ? -1.590 -2.315 5.392 1.00 95.44 73 ASN A C 1
ATOM 577 O O . ASN A 1 73 ? -0.771 -1.527 4.917 1.00 95.44 73 ASN A O 1
ATOM 581 N N . ARG A 1 74 ? -1.279 -3.215 6.331 1.00 96.88 74 ARG A N 1
ATOM 582 C CA . ARG A 1 74 ? 0.058 -3.343 6.910 1.00 96.88 74 ARG A CA 1
ATOM 583 C C . ARG A 1 74 ? 1.113 -3.579 5.833 1.00 96.88 74 ARG A C 1
ATOM 585 O O . ARG A 1 74 ? 2.179 -2.972 5.872 1.00 96.88 74 ARG A O 1
ATOM 592 N N . GLU A 1 75 ? 0.825 -4.443 4.863 1.00 97.56 75 GLU A N 1
ATOM 593 C CA . GLU A 1 75 ? 1.770 -4.743 3.788 1.00 97.56 75 GLU A CA 1
ATOM 594 C C . GLU A 1 75 ? 2.051 -3.523 2.895 1.00 97.56 75 GLU A C 1
ATOM 596 O O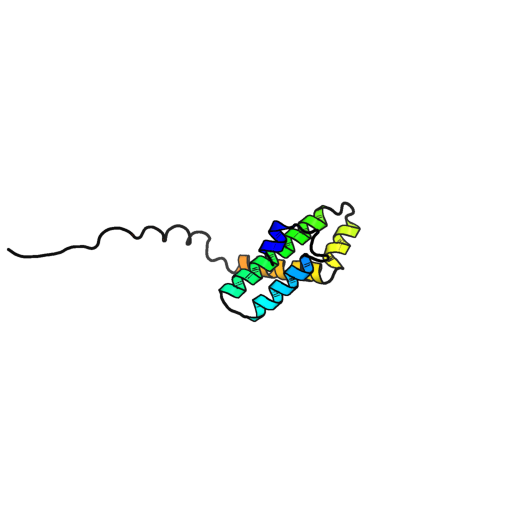 . GLU A 1 75 ? 3.212 -3.252 2.592 1.00 97.56 75 GLU A O 1
ATOM 601 N N . ILE A 1 76 ? 1.028 -2.737 2.539 1.00 97.06 76 ILE A N 1
ATOM 602 C CA . ILE A 1 76 ? 1.209 -1.478 1.797 1.00 97.06 76 ILE A CA 1
ATOM 603 C C . ILE A 1 76 ? 2.087 -0.489 2.574 1.00 97.06 76 ILE A C 1
ATOM 605 O O . ILE A 1 76 ? 2.967 0.126 1.974 1.00 97.06 76 ILE A O 1
ATOM 609 N N . ILE A 1 77 ? 1.894 -0.352 3.890 1.00 97.31 77 ILE A N 1
ATOM 610 C CA . ILE A 1 77 ? 2.709 0.543 4.732 1.00 97.31 77 ILE A CA 1
ATOM 611 C C . ILE A 1 77 ? 4.179 0.113 4.714 1.00 97.31 77 ILE A C 1
ATOM 613 O O . ILE A 1 77 ? 5.055 0.947 4.490 1.00 97.31 77 ILE A O 1
ATOM 617 N N . LEU A 1 78 ? 4.448 -1.181 4.902 1.00 97.00 78 LEU A N 1
ATOM 618 C CA . LEU A 1 78 ? 5.812 -1.715 4.913 1.00 97.00 78 LEU A CA 1
ATOM 619 C C . LEU A 1 78 ? 6.509 -1.526 3.561 1.00 97.00 78 LEU A C 1
ATOM 621 O O . LEU A 1 78 ? 7.652 -1.076 3.512 1.00 97.00 78 LEU A O 1
ATOM 625 N N . LEU A 1 79 ? 5.819 -1.831 2.460 1.00 96.50 79 LEU A N 1
ATOM 626 C CA . LEU A 1 79 ? 6.355 -1.648 1.108 1.00 96.50 79 LEU A CA 1
ATOM 627 C C . LEU A 1 79 ? 6.610 -0.169 0.797 1.00 96.50 79 LEU A C 1
ATOM 629 O O . LEU A 1 79 ? 7.636 0.176 0.210 1.00 96.50 79 LEU A O 1
ATOM 633 N N . TRP A 1 80 ? 5.698 0.714 1.211 1.00 95.50 80 TRP A N 1
ATOM 634 C CA . TRP A 1 80 ? 5.856 2.155 1.041 1.00 95.50 80 TRP A CA 1
ATOM 635 C C . TRP A 1 80 ? 7.075 2.682 1.806 1.00 95.50 80 TRP A C 1
ATOM 637 O O . TRP A 1 80 ? 7.892 3.394 1.225 1.00 95.50 80 TRP A O 1
ATOM 647 N N . GLN A 1 81 ? 7.249 2.284 3.071 1.00 94.75 81 GLN A N 1
ATOM 648 C CA . GLN A 1 81 ? 8.416 2.647 3.885 1.00 94.75 81 GLN A CA 1
ATOM 649 C C . GLN A 1 81 ? 9.723 2.202 3.224 1.00 94.75 81 GLN A C 1
ATOM 651 O O . GLN A 1 81 ? 10.614 3.023 3.024 1.00 94.75 81 GLN A O 1
ATOM 656 N N . GLN A 1 82 ? 9.797 0.949 2.765 1.00 93.06 82 GLN A N 1
ATOM 657 C CA . GLN A 1 82 ? 10.967 0.445 2.039 1.00 93.06 82 GLN A CA 1
ATOM 658 C C . GLN A 1 82 ? 11.271 1.267 0.78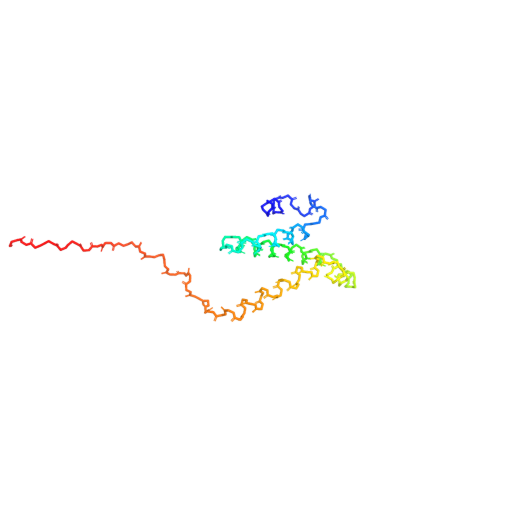1 1.00 93.06 82 GLN A C 1
ATOM 660 O O . GLN A 1 82 ? 12.432 1.537 0.479 1.00 93.06 82 GLN A O 1
ATOM 665 N N . GLN A 1 83 ? 10.248 1.681 0.029 1.00 88.19 83 GLN A N 1
ATOM 666 C CA . GLN A 1 83 ? 10.444 2.505 -1.162 1.00 88.19 83 GLN A CA 1
ATOM 667 C C . GLN A 1 83 ? 10.965 3.907 -0.818 1.00 88.19 83 GLN A C 1
ATOM 669 O O . GLN A 1 83 ? 11.853 4.408 -1.511 1.00 88.19 83 GLN A O 1
ATOM 674 N N . VAL A 1 84 ? 10.439 4.531 0.240 1.00 84.50 84 VAL A N 1
ATOM 675 C CA . VAL A 1 84 ? 10.910 5.839 0.722 1.00 84.50 84 VAL A CA 1
ATOM 676 C C . VAL A 1 84 ? 12.358 5.743 1.199 1.00 84.50 84 VAL A C 1
ATOM 678 O O . VAL A 1 84 ? 13.182 6.555 0.780 1.00 84.50 84 VAL A O 1
ATOM 681 N N . ASP A 1 85 ? 12.696 4.721 1.981 1.00 80.94 85 ASP A N 1
ATOM 682 C CA . ASP A 1 85 ? 14.055 4.494 2.478 1.00 80.94 85 ASP A CA 1
ATOM 683 C C . ASP A 1 85 ? 15.039 4.283 1.321 1.00 80.94 85 ASP A C 1
ATOM 685 O O . ASP A 1 85 ? 16.093 4.917 1.261 1.00 80.94 85 ASP A O 1
ATOM 689 N N . ASN A 1 86 ? 14.650 3.483 0.325 1.00 77.06 86 ASN A N 1
ATOM 690 C CA . ASN A 1 86 ? 15.441 3.271 -0.886 1.00 77.06 86 ASN A CA 1
ATOM 691 C C . ASN A 1 86 ? 15.614 4.553 -1.717 1.00 77.06 86 ASN A C 1
ATOM 693 O O . ASN A 1 86 ? 16.649 4.723 -2.359 1.00 77.06 86 ASN A O 1
ATOM 697 N N . CYS A 1 87 ? 14.633 5.461 -1.713 1.00 65.69 87 CYS A N 1
ATOM 698 C CA . CYS A 1 87 ? 14.736 6.769 -2.364 1.00 65.69 87 CYS A CA 1
ATOM 699 C C . CYS A 1 87 ? 15.717 7.690 -1.619 1.00 65.69 87 CYS A C 1
ATOM 701 O O . CYS A 1 87 ? 16.563 8.332 -2.240 1.00 65.69 87 CYS A O 1
ATOM 703 N N . VAL A 1 88 ? 15.670 7.700 -0.283 1.00 59.56 88 VAL A N 1
ATOM 704 C CA . VAL A 1 88 ? 16.583 8.488 0.561 1.00 59.56 88 VAL A CA 1
ATOM 705 C C . VAL A 1 88 ? 18.022 7.969 0.469 1.00 59.56 88 VAL A C 1
ATOM 707 O O . VAL A 1 88 ? 18.958 8.771 0.443 1.00 59.56 88 VAL A O 1
ATOM 710 N N . SER A 1 89 ? 18.213 6.651 0.362 1.00 56.00 89 SER A N 1
ATOM 711 C CA . SER A 1 89 ? 19.526 6.026 0.165 1.00 56.00 89 SER A CA 1
ATOM 712 C C . SER A 1 89 ? 20.072 6.157 -1.264 1.00 56.00 89 SER A C 1
ATOM 714 O O . SER A 1 89 ? 21.287 6.136 -1.436 1.00 56.00 89 SER A O 1
ATOM 716 N N . ARG A 1 90 ? 19.217 6.339 -2.284 1.00 52.56 90 ARG A N 1
ATOM 717 C CA . ARG A 1 90 ? 19.599 6.585 -3.693 1.00 52.56 90 ARG A CA 1
ATOM 718 C C . ARG A 1 90 ? 19.762 8.072 -4.041 1.00 52.56 90 ARG A C 1
ATOM 720 O O . ARG A 1 90 ? 19.587 8.419 -5.204 1.00 52.56 90 ARG A O 1
ATOM 727 N N . LYS A 1 91 ? 20.083 8.959 -3.088 1.00 41.53 91 LYS A N 1
ATOM 728 C CA . LYS A 1 91 ? 20.418 10.367 -3.388 1.00 41.53 91 LYS A CA 1
ATOM 729 C C . LYS A 1 91 ? 21.623 10.474 -4.344 1.00 41.53 91 LYS A C 1
ATOM 731 O O . LYS A 1 91 ? 22.746 10.704 -3.910 1.00 41.53 91 LYS A O 1
ATOM 736 N N . ASP A 1 92 ? 21.357 10.382 -5.641 1.00 39.22 92 ASP A N 1
ATOM 737 C CA . ASP A 1 92 ? 21.870 11.326 -6.624 1.00 39.22 92 ASP A CA 1
ATOM 738 C C . ASP A 1 92 ? 21.112 12.657 -6.422 1.00 39.22 92 ASP A C 1
ATOM 740 O O . ASP A 1 92 ? 19.927 12.646 -6.063 1.00 39.22 92 ASP A O 1
ATOM 744 N N . PRO A 1 93 ? 21.778 13.814 -6.553 1.00 41.47 93 PRO A N 1
ATOM 745 C CA . PRO A 1 93 ? 21.203 15.105 -6.192 1.00 41.47 93 PRO A CA 1
ATOM 746 C C . PRO A 1 93 ? 19.985 15.462 -7.067 1.00 41.47 93 PRO A C 1
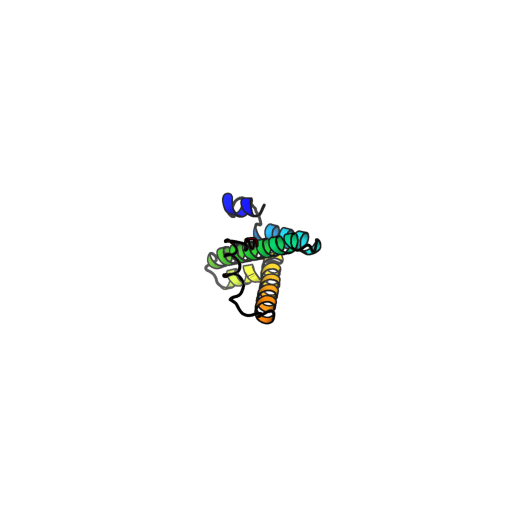ATOM 748 O O . PRO A 1 93 ? 19.980 15.179 -8.269 1.00 41.47 93 PRO A O 1
ATOM 751 N N . PRO A 1 94 ? 18.960 16.122 -6.495 1.00 45.00 94 PRO A N 1
ATOM 752 C CA . PRO A 1 94 ? 17.859 16.666 -7.273 1.00 45.00 94 PRO A CA 1
ATOM 753 C C . PRO A 1 94 ? 18.381 17.911 -7.991 1.00 45.00 94 PRO A C 1
ATOM 755 O O . PRO A 1 94 ? 18.601 18.909 -7.321 1.00 45.00 94 PRO A O 1
ATOM 758 N N . ASP A 1 95 ? 18.706 17.799 -9.286 1.00 43.41 95 ASP A N 1
ATOM 759 C CA . ASP A 1 95 ? 18.674 18.884 -10.298 1.00 43.41 95 ASP A CA 1
ATOM 760 C C . ASP A 1 95 ? 19.386 18.486 -11.615 1.00 43.41 95 ASP A C 1
ATOM 762 O O . ASP A 1 95 ? 20.217 19.219 -12.143 1.00 43.41 95 ASP A O 1
ATOM 766 N N . LEU A 1 96 ? 19.075 17.318 -12.195 1.00 46.25 96 LEU A N 1
ATOM 767 C CA . LEU A 1 96 ? 19.576 16.961 -13.540 1.00 46.25 96 LEU A CA 1
ATOM 768 C C . LEU A 1 96 ? 18.491 16.637 -14.575 1.00 46.25 96 LEU A C 1
ATOM 770 O O . LEU A 1 96 ? 18.814 16.390 -15.730 1.00 46.25 96 LEU A O 1
ATOM 774 N N . TRP A 1 97 ? 17.207 16.729 -14.219 1.00 45.19 97 TRP A N 1
ATOM 775 C CA . TRP A 1 97 ? 16.108 16.450 -15.157 1.00 45.19 97 TRP A CA 1
ATOM 776 C C . TRP A 1 97 ? 15.442 17.698 -15.758 1.00 45.19 97 TRP A C 1
ATOM 778 O O . TRP A 1 97 ? 14.438 17.562 -16.449 1.00 45.19 97 TRP A O 1
ATOM 788 N N . LEU A 1 98 ? 15.981 18.909 -15.544 1.00 45.53 98 LEU A N 1
ATOM 789 C CA . LEU A 1 98 ? 15.363 20.152 -16.044 1.00 45.53 98 LEU A CA 1
ATOM 790 C C . LEU A 1 98 ? 16.127 20.927 -17.132 1.00 45.53 98 LEU A C 1
ATOM 792 O O . LEU A 1 98 ? 15.642 21.981 -17.532 1.00 45.53 98 LEU A O 1
ATOM 796 N N . LEU A 1 99 ? 17.245 20.439 -17.686 1.00 41.88 99 LEU A N 1
ATOM 797 C CA . LEU A 1 99 ? 17.966 21.185 -18.740 1.00 41.88 99 LEU A CA 1
ATOM 798 C C . LEU A 1 99 ? 18.489 20.358 -19.935 1.00 41.88 99 LEU A C 1
ATOM 800 O O . LEU A 1 99 ? 19.382 20.816 -20.639 1.00 41.88 99 LEU A O 1
ATOM 804 N N . GLU A 1 100 ? 17.886 19.209 -20.264 1.00 40.81 100 GLU A N 1
ATOM 805 C CA . GLU A 1 100 ? 18.110 18.538 -21.568 1.00 40.81 100 GLU A CA 1
ATOM 806 C C . GLU A 1 100 ? 16.988 18.788 -22.593 1.00 40.81 100 GLU A C 1
ATOM 808 O O . GLU A 1 100 ? 16.704 17.968 -23.466 1.00 40.81 100 GLU A O 1
ATOM 813 N N . HIS A 1 101 ? 16.354 19.960 -22.540 1.00 45.75 101 HIS A N 1
ATOM 814 C CA . HIS A 1 101 ? 15.438 20.420 -23.589 1.00 45.75 101 HIS A CA 1
ATOM 815 C C . HIS A 1 101 ? 15.846 21.806 -24.094 1.00 45.75 101 HIS A C 1
ATOM 817 O O . HIS A 1 101 ? 15.137 22.791 -23.917 1.00 45.75 101 HIS A O 1
ATOM 823 N N . SER A 1 102 ? 17.024 21.895 -24.714 1.00 38.19 102 SER A N 1
ATOM 824 C CA . SER A 1 102 ? 17.395 22.999 -25.615 1.00 38.19 102 SER A CA 1
ATOM 825 C C . SER A 1 102 ? 18.437 22.542 -26.640 1.00 38.19 102 SER A C 1
ATOM 827 O O . SER A 1 102 ? 19.455 23.189 -26.858 1.00 38.19 102 SER A O 1
ATOM 829 N N . THR A 1 103 ? 18.188 21.419 -27.312 1.00 47.41 103 THR A N 1
ATOM 830 C CA . THR A 1 103 ? 18.764 21.177 -28.637 1.00 47.41 103 THR A CA 1
ATOM 831 C C . THR A 1 103 ? 17.768 21.664 -29.679 1.00 47.41 103 THR A C 1
ATOM 833 O O . THR A 1 103 ? 16.807 20.974 -29.986 1.00 47.41 103 THR A O 1
ATOM 836 N N . THR A 1 104 ? 17.977 22.868 -30.215 1.00 47.59 104 THR A N 1
ATOM 837 C CA . THR A 1 104 ? 17.713 23.227 -31.623 1.00 47.59 104 THR A CA 1
ATOM 838 C C . THR A 1 104 ? 18.317 24.610 -31.877 1.00 47.59 104 THR A C 1
ATOM 840 O O . THR A 1 104 ? 17.735 25.612 -31.483 1.00 47.59 104 THR A O 1
ATOM 843 N N . SER A 1 105 ? 19.474 24.680 -32.541 1.00 38.44 105 SER A N 1
ATOM 844 C CA . SER A 1 105 ? 19.587 25.392 -33.823 1.00 38.44 105 SER A CA 1
ATOM 845 C C . SER A 1 105 ? 21.028 25.406 -34.350 1.00 38.44 105 SER A C 1
ATOM 847 O O . SER A 1 105 ? 21.934 25.951 -33.730 1.00 38.44 105 SER A O 1
ATOM 849 N N . SER A 1 106 ? 21.144 24.874 -35.569 1.00 41.47 106 SER A N 1
ATOM 850 C CA . SER A 1 106 ? 22.096 25.221 -36.631 1.00 41.47 106 SER A CA 1
ATOM 851 C C . SER A 1 106 ? 23.520 24.662 -36.568 1.00 41.47 106 SER A C 1
ATOM 853 O O . SER A 1 106 ? 24.459 25.253 -36.042 1.00 41.47 106 SER A O 1
ATOM 855 N N . GLN A 1 107 ? 23.655 23.524 -37.256 1.00 43.88 107 GLN A N 1
ATOM 856 C CA . GLN A 1 107 ? 24.881 23.058 -37.890 1.00 43.88 107 GLN A CA 1
ATOM 857 C C . GLN A 1 107 ? 25.470 24.115 -38.833 1.00 43.88 107 GLN A C 1
ATOM 859 O O . GLN A 1 107 ? 24.765 24.797 -39.576 1.00 43.88 107 GLN A O 1
ATOM 864 N N . SER A 1 108 ? 26.796 24.172 -38.812 1.00 46.44 108 SER A N 1
ATOM 865 C CA . SER A 1 108 ? 27.681 24.834 -39.758 1.00 46.44 108 SER A CA 1
ATOM 866 C C . SER A 1 108 ? 27.407 24.424 -41.210 1.00 46.44 108 SER A C 1
ATOM 868 O O . SER A 1 108 ? 27.397 23.236 -41.523 1.00 46.44 108 SER A O 1
ATOM 870 N N . ILE A 1 109 ? 27.323 25.399 -42.118 1.00 48.44 109 ILE A N 1
ATOM 871 C CA . ILE A 1 109 ? 27.747 25.202 -43.508 1.00 48.44 109 ILE A CA 1
ATOM 872 C C . ILE A 1 109 ? 29.071 25.948 -43.677 1.00 48.44 109 ILE A C 1
ATOM 874 O O . ILE A 1 109 ? 29.115 27.174 -43.728 1.00 48.44 109 ILE A O 1
ATOM 878 N N . LEU A 1 110 ? 30.153 25.172 -43.713 1.00 44.47 110 LEU A N 1
ATOM 879 C CA . LEU A 1 110 ? 31.412 25.543 -44.347 1.00 44.47 110 LEU A CA 1
ATOM 880 C C . LEU A 1 110 ? 31.308 25.124 -45.816 1.00 44.47 110 LEU A C 1
ATOM 882 O O . LEU A 1 110 ? 31.250 23.932 -46.109 1.00 44.47 110 LEU A O 1
ATOM 886 N N . THR A 1 111 ? 31.334 26.088 -46.729 1.00 50.34 111 THR A N 1
ATOM 887 C CA . THR A 1 111 ? 31.701 25.865 -48.133 1.00 50.34 111 THR A CA 1
ATOM 888 C C . THR A 1 111 ? 32.755 26.894 -48.521 1.00 50.34 111 THR A C 1
ATOM 890 O O . THR A 1 111 ? 32.549 28.094 -48.360 1.00 50.34 111 THR A O 1
ATOM 893 N N . SER A 1 112 ? 33.901 26.373 -48.956 1.00 44.97 112 SER A N 1
ATOM 894 C CA . SER A 1 112 ? 35.053 27.067 -49.544 1.00 44.97 112 SER A CA 1
ATOM 895 C C . SER A 1 112 ? 34.862 27.267 -51.064 1.00 44.97 112 SER A C 1
ATOM 897 O O . SER A 1 112 ? 33.989 26.608 -51.631 1.00 44.97 112 SER A O 1
ATOM 899 N N . ALA A 1 113 ? 35.762 28.057 -51.678 1.00 47.78 113 ALA A N 1
ATOM 900 C CA . ALA A 1 113 ? 35.916 28.473 -53.094 1.00 47.78 113 ALA A CA 1
ATOM 901 C C . ALA A 1 113 ? 35.108 29.739 -53.477 1.00 47.78 113 ALA A C 1
ATOM 903 O O . ALA A 1 113 ? 33.914 29.795 -53.205 1.00 47.78 113 ALA A O 1
ATOM 904 N N . ASP A 1 114 ? 35.670 30.821 -54.034 1.00 48.25 114 ASP A N 1
ATOM 905 C CA . ASP A 1 114 ? 36.918 31.060 -54.796 1.00 48.25 114 ASP A CA 1
ATOM 906 C C . ASP A 1 114 ? 37.677 32.326 -54.339 1.00 48.25 114 ASP A C 1
ATOM 908 O O . ASP A 1 114 ? 37.015 33.289 -53.880 1.00 48.25 114 ASP A O 1
#

pLDDT: mean 77.55, std 21.61, range [38.19, 97.56]

Radius of gyration: 22.23 Å; chains: 1; bounding box: 54×41×73 Å

Sequence (114 aa):
VVEWLETLGEDGVELPVYVCLLCYKLLAMAQTPESTTWAQAALHTGHRILQARAASIQDEDLRQMFLEQVPYNREIILLWQQQVDNCVSRKDPPDLWLLEHSTTSSQSILTSAD